Protein AF-A0A451DD91-F1 (afdb_monomer)

Organism: NCBI:txid1922217

Mean predicted aligned error: 8.22 Å

InterPro domains:
  IPR000238 Ribosome-binding factor A [MF_00003] (6-113)
  IPR000238 Ribosome-binding factor A [PF02033] (7-112)
  IPR000238 Ribosome-binding factor A [PTHR33515] (3-120)
  IPR000238 Ribosome-binding factor A [TIGR00082] (1-118)
  IPR015946 K homology domain-like, alpha/beta [G3DSA:3.30.300.20] (1-108)
  IPR020053 Ribosome-binding factor A, conserved site [PS01319] (79-100)
  IPR023799 Ribosome-binding factor A domain superfamily [SSF89919] (2-107)

Solvent-accessible surface area (backbone atoms only — not comparable to full-atom values): 7051 Å² total; per-residue (Å²): 131,86,79,83,70,50,71,66,54,54,50,24,53,52,49,34,56,52,50,38,53,52,50,54,68,71,56,69,43,89,88,50,89,46,60,71,43,62,78,41,46,49,64,43,99,81,45,60,38,29,45,35,27,31,44,53,75,72,69,85,46,71,68,61,49,54,50,52,51,50,53,50,57,66,44,33,66,56,54,43,54,54,49,32,68,76,67,65,45,94,67,67,38,50,67,44,79,41,76,58,61,63,64,62,53,50,53,52,52,52,52,54,53,51,51,52,59,66,71,76,109

Radius of gyration: 17.32 Å; Cα contacts (8 Å, |Δi|>4): 124; chains: 1; bounding box: 50×38×42 Å

Structure (mmCIF, N/CA/C/O backbone):
data_AF-A0A451DD91-F1
#
_entry.id   AF-A0A451DD91-F1
#
loop_
_atom_site.group_PDB
_atom_site.id
_atom_site.type_symbol
_atom_site.label_atom_id
_atom_site.label_alt_id
_atom_site.label_comp_id
_atom_site.label_asym_id
_atom_site.label_entity_id
_atom_site.label_seq_id
_atom_site.pdbx_PDB_ins_code
_atom_site.Cartn_x
_atom_site.Cartn_y
_atom_site.Cartn_z
_atom_site.occupancy
_atom_site.B_iso_or_equiv
_atom_site.auth_seq_id
_atom_site.auth_comp_id
_atom_site.auth_asym_id
_atom_site.auth_atom_id
_atom_site.pdbx_PDB_model_num
ATOM 1 N N . MET A 1 1 ? 17.371 3.718 20.663 1.00 45.06 1 MET A N 1
ATOM 2 C CA . MET A 1 1 ? 16.002 3.984 21.162 1.00 45.06 1 MET A CA 1
ATOM 3 C C . MET A 1 1 ? 15.020 3.180 20.328 1.00 45.06 1 MET A C 1
ATOM 5 O O . MET A 1 1 ? 15.072 3.285 19.108 1.00 45.06 1 MET A O 1
ATOM 9 N N . ALA A 1 2 ? 14.173 2.353 20.946 1.00 52.75 2 ALA A N 1
ATOM 10 C CA . ALA A 1 2 ? 13.092 1.687 20.225 1.00 52.75 2 ALA A CA 1
ATOM 11 C C . ALA A 1 2 ? 12.121 2.766 19.725 1.00 52.75 2 ALA A C 1
ATOM 13 O O . ALA A 1 2 ? 11.570 3.517 20.525 1.00 52.75 2 ALA A O 1
ATOM 14 N N . LYS A 1 3 ? 11.973 2.899 18.405 1.00 59.31 3 LYS A N 1
ATOM 15 C CA . LYS A 1 3 ? 11.017 3.829 17.800 1.00 59.31 3 LYS A CA 1
ATOM 16 C C . LYS A 1 3 ? 9.623 3.388 18.252 1.00 59.31 3 LYS A C 1
ATOM 18 O O . LYS A 1 3 ? 9.177 2.310 17.866 1.00 59.31 3 LYS A O 1
ATOM 23 N N .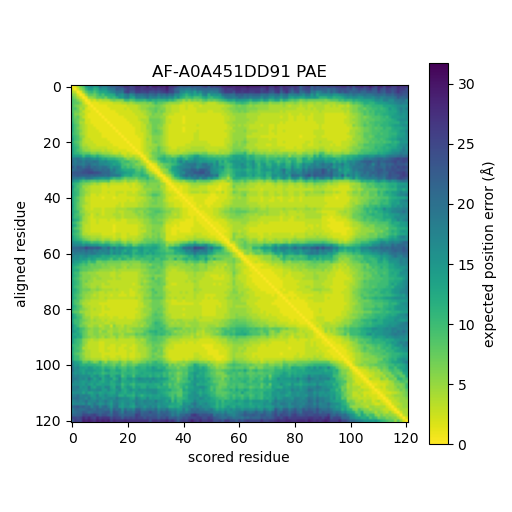 GLU A 1 4 ? 8.966 4.159 19.117 1.00 56.12 4 GLU A N 1
ATOM 24 C CA . GLU A 1 4 ? 7.594 3.861 19.532 1.00 56.12 4 GLU A CA 1
ATOM 25 C C . GLU A 1 4 ? 6.674 4.000 18.321 1.00 56.12 4 GLU A C 1
ATOM 27 O O . GLU A 1 4 ? 6.257 5.091 17.932 1.00 56.12 4 GLU A O 1
ATOM 32 N N . PHE A 1 5 ? 6.379 2.871 17.680 1.00 69.62 5 PHE A N 1
ATOM 33 C CA . PHE A 1 5 ? 5.433 2.852 16.582 1.00 69.62 5 PHE A CA 1
ATOM 34 C C . PHE A 1 5 ? 4.028 3.020 17.136 1.00 69.62 5 PHE A C 1
ATOM 36 O O . PHE A 1 5 ? 3.537 2.171 17.895 1.00 69.62 5 PHE A O 1
ATOM 43 N N . THR A 1 6 ? 3.372 4.092 16.699 1.00 85.31 6 THR A N 1
ATOM 44 C CA . THR A 1 6 ? 1.942 4.293 16.928 1.00 85.31 6 THR A CA 1
ATOM 45 C C . THR A 1 6 ? 1.166 3.097 16.375 1.00 85.31 6 THR A C 1
ATOM 47 O O . THR A 1 6 ? 1.576 2.464 15.398 1.00 85.31 6 THR A O 1
ATOM 50 N N . ARG A 1 7 ? 0.016 2.770 16.976 1.00 85.00 7 ARG A N 1
ATOM 51 C CA . ARG A 1 7 ? -0.850 1.675 16.499 1.00 85.00 7 ARG A CA 1
ATOM 52 C C . ARG A 1 7 ? -1.122 1.775 14.994 1.00 85.00 7 ARG A C 1
ATOM 54 O O . ARG A 1 7 ? -1.116 0.761 14.307 1.00 85.00 7 ARG A O 1
ATOM 61 N N . LEU A 1 8 ? -1.299 2.995 14.489 1.00 88.25 8 LEU A N 1
ATOM 62 C CA . LEU A 1 8 ? -1.514 3.271 13.072 1.00 88.25 8 LEU A CA 1
ATOM 63 C C . LEU A 1 8 ? -0.335 2.808 12.204 1.00 88.25 8 LEU A C 1
ATOM 65 O O . LEU A 1 8 ? -0.555 2.144 11.197 1.00 88.25 8 LEU A O 1
ATOM 69 N N . GLN A 1 9 ? 0.905 3.080 12.616 1.00 89.25 9 GLN A N 1
ATOM 70 C CA . GLN A 1 9 ? 2.102 2.636 11.891 1.00 89.25 9 GLN A CA 1
ATOM 71 C C . GLN A 1 9 ? 2.255 1.114 11.898 1.00 89.25 9 GLN A C 1
ATOM 73 O O . GLN A 1 9 ? 2.595 0.537 10.871 1.00 89.25 9 GLN A O 1
ATOM 78 N N . ARG A 1 10 ? 1.954 0.451 13.023 1.00 88.69 10 ARG A N 1
ATOM 79 C CA . ARG A 1 10 ? 2.013 -1.020 13.099 1.00 88.69 10 ARG A CA 1
ATOM 80 C C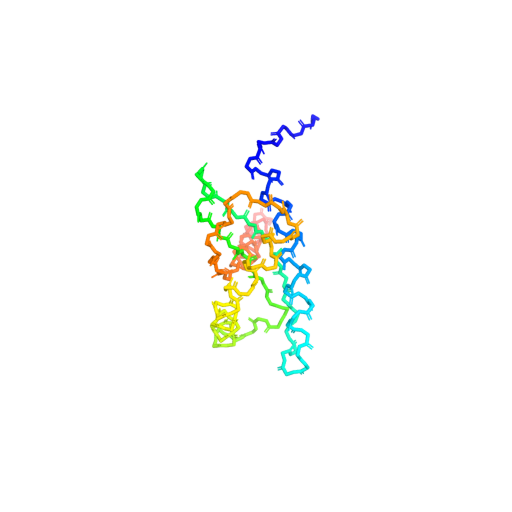 . ARG A 1 10 ? 1.015 -1.670 12.143 1.00 88.69 10 ARG A C 1
ATOM 82 O O . ARG A 1 10 ? 1.363 -2.614 11.443 1.00 88.69 10 ARG A O 1
ATOM 89 N N . VAL A 1 11 ? -0.208 -1.139 12.085 1.00 89.94 11 VAL A N 1
ATOM 90 C CA . VAL A 1 11 ? -1.236 -1.624 11.152 1.00 89.94 11 VAL A CA 1
ATOM 91 C C . VAL A 1 11 ? -0.838 -1.330 9.709 1.00 89.94 11 VAL A C 1
ATOM 93 O O . VAL A 1 11 ? -0.959 -2.213 8.869 1.00 89.94 11 VAL A O 1
ATOM 96 N N . ALA A 1 12 ? -0.312 -0.137 9.420 1.00 92.31 12 ALA A N 1
ATOM 97 C CA . ALA A 1 12 ? 0.154 0.217 8.082 1.00 92.31 12 ALA A CA 1
ATOM 98 C C . ALA A 1 12 ? 1.269 -0.719 7.592 1.00 92.31 12 ALA A C 1
ATOM 100 O O . ALA A 1 12 ? 1.221 -1.182 6.458 1.00 92.31 12 ALA A O 1
ATOM 101 N N . GLN A 1 13 ? 2.229 -1.054 8.456 1.00 92.25 13 GLN A N 1
ATOM 102 C CA . GLN A 1 13 ? 3.320 -1.968 8.123 1.00 92.25 13 GLN A CA 1
ATOM 103 C C . GLN A 1 13 ? 2.828 -3.406 7.909 1.00 92.25 13 GLN A C 1
ATOM 105 O O . GLN A 1 13 ? 3.260 -4.074 6.972 1.00 92.25 13 GLN A O 1
ATOM 110 N N . ALA A 1 14 ? 1.901 -3.881 8.746 1.00 91.62 14 ALA A N 1
ATOM 111 C CA . ALA A 1 14 ? 1.279 -5.187 8.548 1.00 91.62 14 ALA A CA 1
ATOM 112 C C . ALA A 1 14 ? 0.507 -5.231 7.219 1.00 91.62 14 ALA A C 1
ATOM 114 O O . ALA A 1 14 ? 0.707 -6.143 6.424 1.00 91.62 14 ALA A O 1
ATOM 115 N N . MET A 1 15 ? -0.285 -4.195 6.927 1.00 92.81 15 MET A N 1
ATOM 116 C CA . MET A 1 15 ? -0.985 -4.060 5.649 1.00 92.81 15 MET A CA 1
ATOM 117 C C . MET A 1 15 ? -0.026 -4.017 4.462 1.00 92.81 15 MET A C 1
ATOM 119 O O . MET A 1 15 ? -0.291 -4.668 3.462 1.00 92.81 15 MET A O 1
ATOM 123 N N . GLN A 1 16 ? 1.085 -3.285 4.556 1.00 94.06 16 GLN A N 1
ATOM 124 C CA . GLN A 1 16 ? 2.089 -3.240 3.494 1.00 94.06 16 GLN A CA 1
ATOM 125 C C . GLN A 1 16 ? 2.598 -4.642 3.157 1.00 94.06 16 GLN A C 1
ATOM 127 O O . GLN A 1 16 ? 2.664 -4.999 1.983 1.00 94.06 16 GLN A O 1
ATOM 132 N N . LYS A 1 17 ? 2.932 -5.435 4.180 1.00 93.25 17 LYS A N 1
ATOM 133 C CA . LYS A 1 17 ? 3.459 -6.788 3.998 1.00 93.25 17 LYS A CA 1
ATOM 134 C C . LYS A 1 17 ? 2.429 -7.715 3.350 1.00 93.25 17 LYS A C 1
ATOM 136 O O . LYS A 1 17 ? 2.761 -8.404 2.393 1.00 93.25 17 LYS A O 1
ATOM 141 N N . GLU A 1 18 ? 1.187 -7.685 3.826 1.00 92.50 18 GLU A N 1
ATOM 142 C CA . GLU A 1 18 ? 0.111 -8.514 3.270 1.00 92.50 18 GLU A CA 1
ATOM 143 C C . GLU A 1 18 ? -0.253 -8.106 1.839 1.00 92.50 18 GLU A C 1
ATOM 145 O O . GLU A 1 18 ? -0.370 -8.958 0.963 1.00 92.50 18 GLU A O 1
ATOM 150 N N . ILE A 1 19 ? -0.368 -6.803 1.559 1.00 92.00 19 ILE A N 1
ATOM 151 C CA . ILE A 1 19 ? -0.657 -6.314 0.203 1.00 92.00 19 ILE A CA 1
ATOM 152 C C . ILE A 1 19 ? 0.469 -6.702 -0.755 1.00 92.00 19 ILE A C 1
ATOM 154 O O . ILE A 1 19 ? 0.175 -7.105 -1.874 1.00 92.00 19 ILE A O 1
ATOM 158 N N . ALA A 1 20 ? 1.734 -6.621 -0.332 1.00 90.62 20 ALA A N 1
ATOM 159 C CA . ALA A 1 20 ? 2.862 -7.031 -1.166 1.00 90.62 20 ALA A CA 1
ATOM 160 C C . ALA A 1 20 ? 2.765 -8.507 -1.575 1.00 90.62 20 ALA A C 1
ATOM 162 O O . ALA A 1 20 ? 2.951 -8.821 -2.747 1.00 90.62 20 ALA A O 1
ATOM 163 N N . ILE A 1 21 ? 2.407 -9.390 -0.637 1.00 89.56 21 ILE A N 1
ATOM 164 C CA . ILE A 1 21 ? 2.218 -10.820 -0.912 1.00 89.56 21 ILE A CA 1
ATOM 165 C C . ILE A 1 21 ? 1.062 -11.028 -1.895 1.00 89.56 21 ILE A C 1
ATOM 167 O O . ILE A 1 21 ? 1.241 -11.715 -2.897 1.00 89.56 21 ILE A O 1
ATOM 171 N N . ILE A 1 22 ? -0.092 -10.397 -1.648 1.00 88.62 22 ILE A N 1
ATOM 172 C CA . ILE A 1 22 ? -1.286 -10.536 -2.499 1.00 88.62 22 ILE A CA 1
ATOM 173 C C . ILE A 1 22 ? -0.995 -10.054 -3.924 1.00 88.62 22 ILE A C 1
ATOM 175 O O . ILE A 1 22 ? -1.290 -10.751 -4.893 1.00 88.62 22 ILE A O 1
ATOM 179 N N . VAL A 1 23 ? -0.393 -8.869 -4.058 1.00 85.81 23 VAL A N 1
ATOM 180 C CA . VAL A 1 23 ? -0.040 -8.288 -5.359 1.00 85.81 23 VAL A CA 1
ATOM 181 C C . VAL A 1 23 ? 0.938 -9.197 -6.100 1.00 85.81 23 VAL A C 1
ATOM 183 O O . VAL A 1 23 ? 0.732 -9.460 -7.279 1.00 85.81 23 VAL A O 1
ATOM 186 N N . GLN A 1 24 ? 1.953 -9.730 -5.419 1.00 82.00 24 GLN A N 1
ATOM 187 C CA . GLN A 1 24 ? 2.929 -10.624 -6.040 1.00 82.00 24 GLN A CA 1
ATOM 188 C C . GLN A 1 24 ? 2.316 -11.965 -6.472 1.00 82.00 24 GLN A C 1
ATOM 190 O O . GLN A 1 24 ? 2.695 -12.491 -7.514 1.00 82.00 24 GLN A O 1
ATOM 195 N N . SER A 1 25 ? 1.369 -12.516 -5.705 1.00 78.56 25 SER A N 1
ATOM 196 C CA . SER A 1 25 ? 0.706 -13.778 -6.054 1.00 78.56 25 SER A CA 1
ATOM 197 C C . SER A 1 25 ? -0.280 -13.645 -7.214 1.00 78.56 25 SER A C 1
ATOM 199 O O . SER A 1 25 ? -0.369 -14.545 -8.041 1.00 78.56 25 SER A O 1
ATOM 201 N N . GLU A 1 26 ? -1.009 -12.530 -7.286 1.00 70.38 26 GLU A N 1
ATOM 202 C CA . GLU A 1 26 ? -2.094 -12.338 -8.257 1.00 70.38 26 GLU A CA 1
ATOM 203 C C . GLU A 1 26 ? -1.614 -11.719 -9.567 1.00 70.38 26 GLU A C 1
ATOM 205 O O . GLU A 1 26 ? -2.175 -11.982 -10.625 1.00 70.38 26 GLU A O 1
ATOM 210 N N . MET A 1 27 ? -0.572 -10.887 -9.513 1.00 65.50 27 MET A N 1
ATOM 211 C CA . MET A 1 27 ? -0.060 -10.173 -10.686 1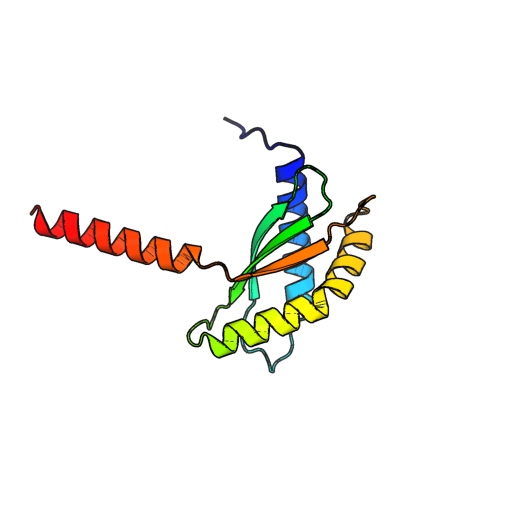.00 65.50 27 MET A CA 1
ATOM 212 C C . MET A 1 27 ? 1.124 -10.872 -11.347 1.00 65.50 27 MET A C 1
ATOM 214 O O . MET A 1 27 ? 1.797 -10.272 -12.180 1.00 65.50 27 MET A O 1
ATOM 218 N N . ASN A 1 28 ? 1.347 -12.147 -11.028 1.00 56.59 28 ASN A N 1
ATOM 219 C CA . ASN A 1 28 ? 2.321 -13.005 -11.698 1.00 56.59 28 ASN A CA 1
ATOM 220 C C . ASN A 1 28 ? 1.800 -13.463 -13.080 1.00 56.59 28 ASN A C 1
ATOM 222 O O . ASN A 1 28 ? 1.868 -14.639 -13.435 1.00 56.59 28 ASN A O 1
ATOM 226 N N . ASP A 1 29 ? 1.211 -12.534 -13.839 1.00 56.41 29 ASP A N 1
ATOM 227 C CA . ASP A 1 29 ? 0.832 -12.753 -15.227 1.00 56.41 29 ASP A CA 1
ATOM 228 C C . ASP A 1 29 ? 2.091 -12.541 -16.085 1.00 56.41 29 ASP A C 1
ATOM 230 O O . ASP A 1 29 ? 2.655 -11.445 -16.057 1.00 56.41 29 ASP A O 1
ATOM 234 N N . PRO A 1 30 ? 2.549 -13.538 -16.862 1.00 53.97 30 PRO A N 1
ATOM 235 C CA . PRO A 1 30 ? 3.732 -13.422 -17.721 1.00 53.97 30 PRO A CA 1
ATOM 236 C C . PRO A 1 30 ? 3.637 -12.320 -18.793 1.00 53.97 30 PRO A C 1
ATOM 238 O O . PRO A 1 30 ? 4.616 -12.053 -19.480 1.00 53.97 30 PRO A O 1
ATOM 241 N N . ARG A 1 31 ? 2.476 -11.672 -18.969 1.00 53.38 31 ARG A N 1
ATOM 242 C CA . ARG A 1 31 ? 2.313 -10.473 -19.816 1.00 53.38 31 ARG A CA 1
ATOM 243 C C . ARG A 1 31 ? 2.715 -9.173 -19.119 1.00 53.38 31 ARG A C 1
ATOM 245 O O . ARG A 1 31 ? 2.936 -8.159 -19.779 1.00 53.38 31 ARG A O 1
ATOM 252 N N . LEU A 1 32 ? 2.790 -9.192 -17.795 1.00 56.38 32 LEU A N 1
ATOM 253 C CA . LEU A 1 32 ? 3.322 -8.124 -16.971 1.00 56.38 32 LEU A CA 1
ATOM 254 C C . LEU A 1 32 ? 4.774 -8.490 -16.639 1.00 56.38 32 LEU A C 1
ATOM 256 O O . LEU A 1 32 ? 5.066 -8.935 -15.536 1.00 56.38 32 LEU A O 1
ATOM 260 N N . ASP A 1 33 ? 5.716 -8.222 -17.549 1.00 52.78 33 ASP A N 1
ATOM 261 C CA . ASP A 1 33 ? 7.179 -8.255 -17.289 1.00 52.78 33 ASP A CA 1
ATOM 262 C C . ASP A 1 33 ? 7.630 -7.217 -16.221 1.00 52.78 33 ASP A C 1
ATOM 264 O O . ASP A 1 33 ? 8.781 -6.778 -16.149 1.00 52.78 33 ASP A O 1
ATOM 268 N N . LYS A 1 34 ? 6.697 -6.746 -15.390 1.00 64.69 34 LYS A N 1
ATOM 269 C CA . LYS A 1 34 ? 6.838 -5.665 -14.428 1.00 64.69 34 LYS A CA 1
ATOM 270 C C . LYS A 1 34 ? 6.700 -6.256 -13.034 1.00 64.69 34 LYS A C 1
ATOM 272 O O . LYS A 1 34 ? 5.598 -6.498 -12.554 1.00 64.69 34 LYS A O 1
ATOM 277 N N . ILE A 1 35 ? 7.830 -6.426 -12.357 1.00 74.50 35 ILE A N 1
ATOM 278 C CA . ILE A 1 35 ? 7.842 -6.694 -10.918 1.00 74.50 35 ILE A CA 1
ATOM 279 C C . ILE A 1 35 ? 7.255 -5.469 -10.210 1.00 74.50 35 ILE A C 1
ATOM 281 O O . ILE A 1 35 ? 7.785 -4.361 -10.337 1.00 74.50 35 ILE A O 1
ATOM 285 N N . ILE A 1 36 ? 6.157 -5.679 -9.482 1.00 82.50 36 ILE A N 1
ATOM 286 C CA . ILE A 1 36 ? 5.452 -4.645 -8.719 1.00 82.50 36 ILE A CA 1
ATOM 287 C C . ILE A 1 36 ? 5.909 -4.721 -7.272 1.00 82.50 36 ILE A C 1
ATOM 289 O O . ILE A 1 36 ? 5.781 -5.760 -6.627 1.00 82.50 36 ILE A O 1
ATOM 293 N N . THR A 1 37 ? 6.413 -3.610 -6.750 1.00 85.81 37 THR A N 1
ATOM 294 C CA . THR A 1 37 ? 6.862 -3.511 -5.361 1.00 85.81 37 THR A CA 1
ATOM 295 C C . THR A 1 37 ? 5.990 -2.523 -4.602 1.00 85.81 37 THR A C 1
ATOM 297 O O . THR A 1 37 ? 5.729 -1.419 -5.072 1.00 85.81 37 THR A O 1
ATOM 300 N N . VAL A 1 38 ? 5.545 -2.899 -3.403 1.00 90.75 38 VAL A N 1
ATOM 301 C CA . VAL A 1 38 ? 4.789 -2.007 -2.512 1.00 90.75 38 VAL A CA 1
ATOM 302 C C . VAL A 1 38 ? 5.765 -1.235 -1.621 1.00 90.75 38 VAL A C 1
ATOM 304 O O . VAL A 1 38 ? 6.241 -1.750 -0.605 1.00 90.75 38 VAL A O 1
ATOM 307 N N . SER A 1 39 ? 6.042 0.016 -1.983 1.00 89.88 39 SER A N 1
ATOM 308 C CA . SER A 1 39 ? 6.980 0.891 -1.267 1.00 89.88 39 SER A CA 1
ATOM 309 C C . SER A 1 39 ? 6.476 1.297 0.117 1.00 89.88 39 SER A C 1
ATOM 311 O O . SER A 1 39 ? 7.256 1.401 1.062 1.00 89.88 39 SER A O 1
ATOM 313 N N . GLY A 1 40 ? 5.166 1.509 0.270 1.00 91.75 40 GLY A N 1
ATOM 314 C CA . GLY A 1 40 ? 4.610 1.938 1.549 1.00 91.75 40 GLY A CA 1
ATOM 315 C C . GLY A 1 40 ? 3.093 2.035 1.576 1.00 91.75 40 GLY A C 1
ATOM 316 O O . GLY A 1 40 ? 2.426 2.066 0.544 1.00 91.75 40 GLY A O 1
ATOM 317 N N . VAL A 1 41 ? 2.539 2.103 2.787 1.00 94.19 41 VAL A N 1
ATOM 318 C CA . VAL A 1 41 ? 1.101 2.279 3.022 1.00 94.19 41 VAL A CA 1
ATOM 319 C C . VAL A 1 41 ? 0.885 3.393 4.037 1.00 94.19 41 VAL A C 1
ATOM 321 O O . VAL A 1 41 ? 1.512 3.421 5.093 1.00 94.19 41 VAL A O 1
ATOM 324 N N . THR A 1 42 ? -0.023 4.315 3.730 1.00 92.31 42 THR A N 1
ATOM 325 C CA . THR A 1 42 ? -0.466 5.367 4.651 1.00 92.31 42 THR A CA 1
ATOM 326 C C . THR A 1 42 ? -1.946 5.206 4.944 1.00 92.31 42 THR A C 1
ATOM 328 O O . THR A 1 42 ? -2.766 5.173 4.028 1.00 92.31 42 THR A O 1
ATOM 331 N N . LEU A 1 43 ? -2.288 5.143 6.228 1.00 92.50 43 LEU A N 1
ATOM 332 C CA . LEU A 1 43 ? -3.663 5.010 6.697 1.00 92.50 43 LEU A CA 1
ATOM 333 C C . LEU A 1 43 ? -4.212 6.346 7.185 1.00 92.50 43 LEU A C 1
ATOM 335 O O . LEU A 1 43 ? -3.500 7.136 7.810 1.00 92.50 43 LEU A O 1
ATOM 339 N N . SER A 1 44 ? -5.498 6.578 6.938 1.00 92.50 44 SER A N 1
ATOM 340 C CA . SER A 1 44 ? -6.239 7.646 7.601 1.00 92.50 44 SER A CA 1
ATOM 341 C C . SER A 1 44 ? -6.399 7.344 9.097 1.00 92.50 44 SER A C 1
ATOM 343 O O . SER A 1 44 ? -6.373 6.189 9.527 1.00 92.50 44 SER A O 1
ATOM 345 N N . ARG A 1 45 ? -6.569 8.389 9.919 1.00 88.62 45 ARG A N 1
ATOM 346 C CA . ARG A 1 45 ? -6.685 8.255 11.388 1.00 88.62 45 ARG A CA 1
ATOM 347 C C . ARG A 1 45 ? -7.870 7.390 11.829 1.00 88.62 45 ARG A C 1
ATOM 349 O O . ARG A 1 45 ? -7.824 6.796 12.900 1.00 88.62 45 ARG A O 1
ATOM 356 N N . ASP A 1 46 ? -8.909 7.335 11.005 1.00 88.81 46 ASP A N 1
ATOM 357 C CA . ASP A 1 46 ? -10.140 6.573 11.207 1.00 88.81 46 ASP A CA 1
ATOM 358 C C . ASP A 1 46 ? -10.116 5.177 10.554 1.00 88.81 46 ASP A C 1
ATOM 360 O O . ASP A 1 46 ? -11.099 4.451 10.653 1.00 88.81 46 ASP A O 1
ATOM 364 N N . PHE A 1 47 ? -9.013 4.776 9.906 1.00 88.44 47 PHE A N 1
ATOM 365 C CA . PHE A 1 47 ? -8.881 3.510 9.166 1.00 88.44 47 PHE A CA 1
ATOM 366 C C . PHE A 1 47 ? -9.888 3.325 8.013 1.00 88.44 47 PHE A C 1
ATOM 368 O O . PHE A 1 47 ? -10.054 2.212 7.515 1.00 88.44 47 PHE A O 1
ATOM 375 N N . SER A 1 48 ? -10.538 4.395 7.552 1.00 91.06 48 SER A N 1
ATOM 376 C CA . SER A 1 48 ? -11.479 4.341 6.426 1.00 91.06 48 SER A CA 1
ATOM 377 C C . SER A 1 48 ? -10.774 4.253 5.070 1.00 91.06 48 SER A C 1
ATOM 379 O O . SER A 1 48 ? -11.289 3.627 4.141 1.00 91.06 48 SER A O 1
ATOM 381 N N . TYR A 1 49 ? -9.581 4.845 4.947 1.00 93.69 49 TYR A N 1
ATOM 382 C CA . TYR A 1 49 ? -8.829 4.940 3.696 1.00 93.69 49 TYR A CA 1
ATOM 383 C C . TYR A 1 49 ? -7.370 4.524 3.875 1.00 93.69 49 TYR A C 1
ATOM 385 O O . TYR A 1 49 ? -6.723 4.867 4.866 1.00 93.69 49 TYR A O 1
ATOM 393 N N . ALA A 1 50 ? -6.839 3.830 2.870 1.00 95.19 50 ALA A N 1
ATOM 394 C CA . ALA A 1 50 ? -5.434 3.467 2.776 1.00 95.19 50 ALA A CA 1
ATOM 395 C C . ALA A 1 50 ? -4.875 3.902 1.420 1.00 95.19 50 ALA A C 1
ATOM 397 O O . ALA A 1 50 ? -5.365 3.483 0.370 1.00 95.19 50 ALA A O 1
ATOM 398 N N . LYS A 1 51 ? -3.826 4.723 1.447 1.00 94.81 51 LYS A N 1
ATOM 399 C CA . LYS A 1 51 ? -3.013 5.031 0.270 1.00 94.81 51 LYS A CA 1
ATOM 400 C C . LYS A 1 51 ? -1.882 4.020 0.196 1.00 94.81 51 LYS A C 1
ATOM 402 O O . LYS A 1 51 ? -1.105 3.914 1.143 1.00 94.81 51 LYS A O 1
ATOM 407 N N . VAL A 1 52 ? -1.808 3.289 -0.904 1.00 94.38 52 VAL A N 1
ATOM 408 C CA . VAL A 1 52 ? -0.782 2.282 -1.166 1.00 94.38 52 VAL A CA 1
ATOM 409 C C . VAL A 1 52 ? 0.134 2.830 -2.249 1.00 94.38 52 VAL A C 1
ATOM 411 O O . VAL A 1 52 ? -0.325 3.149 -3.342 1.00 94.38 52 VAL A O 1
ATOM 414 N N . PHE A 1 53 ? 1.413 2.956 -1.930 1.00 92.56 53 PHE A N 1
ATOM 415 C CA . PHE A 1 53 ? 2.442 3.414 -2.850 1.00 92.56 53 PHE A CA 1
ATOM 416 C C . PHE A 1 53 ? 3.130 2.208 -3.478 1.00 92.56 53 PHE A C 1
ATOM 418 O O . PHE A 1 53 ? 3.577 1.310 -2.759 1.00 92.56 53 PHE A O 1
ATOM 425 N N . VAL A 1 54 ? 3.191 2.188 -4.805 1.00 89.12 54 VAL A N 1
ATOM 426 C CA . VAL A 1 54 ? 3.776 1.103 -5.596 1.00 89.12 54 VAL A CA 1
ATOM 427 C C . VAL A 1 54 ? 4.831 1.633 -6.560 1.00 89.12 54 VAL A C 1
ATOM 429 O O . VAL A 1 54 ? 4.736 2.762 -7.037 1.00 89.12 54 VAL A O 1
ATOM 432 N N . THR A 1 55 ? 5.824 0.805 -6.850 1.00 85.06 55 THR A N 1
ATOM 433 C CA . THR A 1 55 ? 6.868 1.034 -7.856 1.00 85.06 55 THR A CA 1
ATOM 434 C C . THR A 1 55 ? 6.914 -0.137 -8.822 1.00 85.06 55 THR A C 1
ATOM 436 O O . THR A 1 55 ? 6.566 -1.266 -8.450 1.00 85.06 55 THR A O 1
ATOM 439 N N . PHE A 1 56 ? 7.350 0.116 -10.054 1.00 81.81 56 PHE A N 1
ATOM 440 C CA . PHE A 1 56 ? 7.507 -0.911 -11.073 1.00 81.81 56 PHE A CA 1
ATOM 441 C C . PHE A 1 56 ? 8.971 -0.965 -11.522 1.00 81.81 56 PHE A C 1
ATOM 443 O O . PHE A 1 56 ? 9.608 0.055 -11.761 1.00 81.81 56 PHE A O 1
ATOM 450 N N . LEU A 1 57 ? 9.546 -2.165 -11.641 1.00 73.69 57 LEU A N 1
ATOM 451 C CA . LEU A 1 57 ? 10.977 -2.288 -11.959 1.00 73.69 57 LEU A CA 1
ATOM 452 C C . LEU A 1 57 ? 11.341 -1.730 -13.354 1.00 73.69 57 LEU A C 1
ATOM 454 O O . LEU A 1 57 ? 12.422 -1.178 -13.533 1.00 73.69 57 LEU A O 1
ATOM 458 N N . ASN A 1 58 ? 10.433 -1.837 -14.330 1.00 66.75 58 ASN A N 1
ATOM 459 C CA . ASN A 1 58 ? 10.618 -1.349 -15.704 1.00 66.75 58 ASN A CA 1
ATOM 460 C C . ASN A 1 58 ? 9.769 -0.094 -15.976 1.00 66.75 58 ASN A C 1
ATOM 462 O O . ASN A 1 58 ? 8.870 -0.089 -16.816 1.00 66.75 58 ASN A O 1
ATOM 466 N N . ASP A 1 59 ? 10.072 0.980 -15.248 1.00 62.31 59 ASP A N 1
ATOM 467 C CA . ASP A 1 59 ? 9.304 2.234 -15.212 1.00 62.31 59 ASP A CA 1
ATOM 468 C C . ASP A 1 59 ? 9.709 3.285 -16.264 1.00 62.31 59 ASP A C 1
ATOM 470 O O . ASP A 1 59 ? 9.664 4.491 -16.019 1.00 62.31 59 ASP A O 1
ATOM 474 N N . LYS A 1 60 ? 10.132 2.854 -17.458 1.00 62.72 60 LYS A N 1
ATOM 475 C CA . LYS A 1 60 ? 10.627 3.792 -18.484 1.00 62.72 60 LYS A CA 1
ATOM 476 C C . LYS A 1 60 ? 9.522 4.585 -19.196 1.00 62.72 60 LYS A C 1
ATOM 478 O O . LYS A 1 60 ? 9.807 5.681 -19.666 1.00 62.72 60 LYS A O 1
ATOM 483 N N . ASP A 1 61 ? 8.282 4.087 -19.204 1.00 69.75 61 ASP A N 1
ATOM 484 C CA . ASP A 1 61 ? 7.163 4.701 -19.929 1.00 69.75 61 ASP A CA 1
ATOM 485 C C . ASP A 1 61 ? 5.996 5.072 -18.990 1.00 69.75 61 ASP A C 1
ATOM 487 O O . ASP A 1 61 ? 5.376 4.207 -18.366 1.00 69.75 61 ASP A O 1
ATOM 491 N N . GLU A 1 62 ? 5.617 6.354 -18.944 1.00 70.94 62 GLU A N 1
ATOM 492 C CA . GLU A 1 62 ? 4.488 6.845 -18.123 1.00 70.94 62 GLU A CA 1
ATOM 493 C C . GLU A 1 62 ? 3.137 6.227 -18.533 1.00 70.94 62 GLU A C 1
ATOM 495 O O . GLU A 1 62 ? 2.260 5.980 -17.701 1.00 70.94 62 GLU A O 1
ATOM 500 N N . VAL A 1 63 ? 2.967 5.904 -19.820 1.00 71.69 63 VAL A N 1
ATOM 501 C CA . VAL A 1 63 ? 1.766 5.217 -20.329 1.00 71.69 63 VAL A CA 1
ATOM 502 C C . VAL A 1 63 ? 1.623 3.847 -19.662 1.00 71.69 63 VAL A C 1
ATOM 504 O O . VAL A 1 63 ? 0.560 3.510 -19.135 1.00 71.69 63 VAL A O 1
ATOM 507 N N . SER A 1 64 ? 2.733 3.114 -19.584 1.00 73.75 64 SER A N 1
ATOM 508 C CA . SER A 1 64 ? 2.833 1.804 -18.944 1.00 73.75 64 SER A CA 1
ATOM 509 C C . SER A 1 64 ? 2.539 1.840 -17.443 1.00 73.75 64 SER A C 1
ATOM 511 O O . SER A 1 64 ? 2.006 0.864 -16.914 1.00 73.75 64 SER A O 1
ATOM 513 N N . GLN A 1 65 ? 2.876 2.935 -16.756 1.00 76.69 65 GLN A N 1
ATOM 514 C CA . GLN A 1 65 ? 2.549 3.146 -15.340 1.00 76.69 65 GLN A CA 1
ATOM 515 C C . GLN A 1 65 ? 1.051 3.323 -15.136 1.00 76.69 65 GLN A C 1
ATOM 517 O O . GLN A 1 65 ? 0.449 2.700 -14.259 1.00 76.69 65 GLN A O 1
ATOM 522 N N . SER A 1 66 ? 0.444 4.179 -15.958 1.00 80.31 66 SER A N 1
ATOM 523 C CA . SER A 1 66 ? -0.978 4.498 -15.856 1.00 80.31 66 SER A CA 1
ATOM 524 C C . SER A 1 66 ? -1.859 3.266 -16.083 1.00 80.31 66 SER A C 1
ATOM 526 O O . SER A 1 66 ? -2.867 3.091 -15.397 1.00 80.31 66 SER A O 1
ATOM 528 N N . GLU A 1 67 ? -1.451 2.377 -16.987 1.00 82.00 67 GLU A N 1
ATOM 529 C CA . GLU A 1 67 ? -2.132 1.114 -17.251 1.00 82.00 67 GLU A CA 1
ATOM 530 C C . GLU A 1 67 ? -2.010 0.144 -16.069 1.00 82.00 67 GLU A C 1
ATOM 532 O O . GLU A 1 67 ? -3.027 -0.340 -15.571 1.00 82.00 67 GLU A O 1
ATOM 537 N N . SER A 1 68 ? -0.801 -0.059 -15.535 1.00 80.25 68 SER A N 1
ATOM 538 C CA . SER A 1 68 ? -0.589 -0.894 -14.345 1.00 80.25 68 SER A CA 1
ATOM 539 C C . SER A 1 68 ? -1.396 -0.398 -13.141 1.00 80.25 68 SER A C 1
ATOM 541 O O . SER A 1 68 ? -2.011 -1.190 -12.425 1.00 80.25 68 SER A O 1
ATOM 543 N N . LEU A 1 69 ? -1.452 0.921 -12.928 1.00 85.25 69 LEU A N 1
ATOM 544 C CA . LEU A 1 69 ? -2.266 1.521 -11.870 1.00 85.25 69 LEU A CA 1
ATOM 545 C C . LEU A 1 69 ? -3.765 1.295 -12.087 1.00 85.25 69 LEU A C 1
ATOM 547 O O . LEU A 1 69 ? -4.488 1.061 -11.119 1.00 85.25 69 LEU A O 1
ATOM 551 N N . ARG A 1 70 ? -4.249 1.336 -13.334 1.00 86.00 70 ARG A N 1
ATOM 552 C CA . ARG A 1 70 ? -5.650 1.015 -13.652 1.00 86.00 70 ARG A CA 1
ATOM 553 C C . ARG A 1 70 ? -5.972 -0.440 -13.337 1.00 86.00 70 ARG A C 1
ATOM 555 O O . ARG A 1 70 ? -7.006 -0.696 -12.725 1.00 86.00 70 ARG A O 1
ATOM 562 N N . ILE A 1 71 ? -5.083 -1.367 -13.691 1.00 84.44 71 ILE A N 1
ATOM 563 C CA . ILE A 1 71 ? -5.237 -2.796 -13.383 1.00 84.44 71 ILE A CA 1
ATOM 564 C C . ILE A 1 71 ? -5.292 -3.005 -11.864 1.00 84.44 71 ILE A C 1
ATOM 566 O O . ILE A 1 71 ? -6.241 -3.604 -11.359 1.00 84.44 71 ILE A O 1
ATOM 570 N N . LEU A 1 72 ? -4.347 -2.424 -11.117 1.00 85.25 72 LEU A N 1
ATOM 571 C CA . LEU A 1 72 ? -4.333 -2.461 -9.649 1.00 85.25 72 LEU A CA 1
ATOM 572 C C . LEU A 1 72 ? -5.601 -1.854 -9.038 1.00 85.25 72 LEU A C 1
ATOM 574 O O . LEU A 1 72 ? -6.172 -2.402 -8.095 1.00 85.25 72 LEU A O 1
ATOM 578 N N . SER A 1 73 ? -6.079 -0.737 -9.589 1.00 88.75 73 SER A N 1
ATOM 579 C CA . SER A 1 73 ? -7.323 -0.110 -9.147 1.00 88.75 73 SER A CA 1
ATOM 580 C C . SER A 1 73 ? -8.545 -0.990 -9.422 1.00 88.75 73 SER A C 1
ATOM 582 O O . SER A 1 73 ? -9.475 -0.981 -8.617 1.00 88.75 73 SER A O 1
ATOM 584 N N . GLY A 1 74 ? -8.557 -1.755 -10.516 1.00 88.31 74 GLY A N 1
ATOM 585 C CA . GLY A 1 74 ? -9.589 -2.758 -10.794 1.00 88.31 74 GLY A CA 1
ATOM 586 C C . GLY A 1 74 ? -9.541 -3.925 -9.804 1.00 88.31 74 GLY A C 1
ATOM 587 O O . GLY A 1 74 ? -10.575 -4.348 -9.289 1.00 88.31 74 GLY A O 1
ATOM 588 N N . ALA A 1 75 ? -8.337 -4.377 -9.450 1.00 87.88 75 ALA A N 1
ATOM 589 C CA . ALA A 1 75 ? -8.114 -5.438 -8.468 1.00 87.88 75 ALA A CA 1
ATOM 590 C C . ALA A 1 75 ? -8.317 -4.989 -7.005 1.00 87.88 75 ALA A C 1
ATOM 592 O O . ALA A 1 75 ? -8.373 -5.825 -6.103 1.00 87.88 75 ALA A O 1
ATOM 593 N N . ALA A 1 76 ? -8.479 -3.688 -6.736 1.00 91.12 76 ALA A N 1
ATOM 594 C CA . ALA A 1 76 ? -8.568 -3.134 -5.383 1.00 91.12 76 ALA A CA 1
ATOM 595 C C . ALA A 1 76 ? -9.662 -3.784 -4.519 1.00 91.12 76 ALA A C 1
ATOM 597 O O . ALA A 1 76 ? -9.463 -3.994 -3.321 1.00 91.12 76 ALA A O 1
ATOM 598 N N . GLY A 1 77 ? -10.816 -4.113 -5.111 1.00 91.38 77 GLY A N 1
ATOM 599 C CA . GLY A 1 77 ? -11.913 -4.784 -4.409 1.00 91.38 77 GLY A CA 1
ATOM 600 C C . GLY A 1 77 ? -11.553 -6.205 -3.972 1.00 91.38 77 GLY A C 1
ATOM 601 O O . GLY A 1 77 ? -11.833 -6.591 -2.837 1.00 91.38 77 GLY A O 1
ATOM 602 N N . T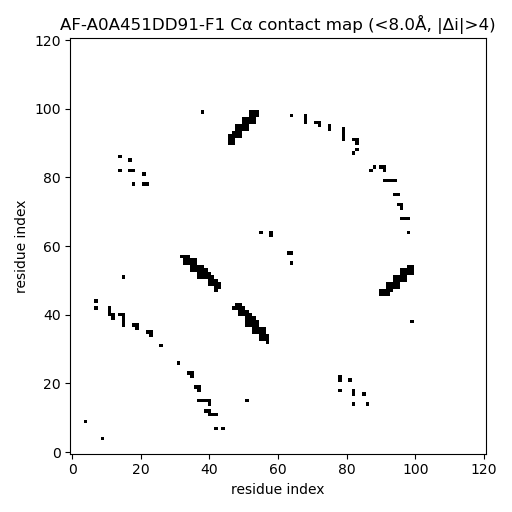YR A 1 78 ? -10.872 -6.946 -4.845 1.00 90.75 78 TYR A N 1
ATOM 603 C CA . TYR A 1 78 ? -10.385 -8.289 -4.553 1.00 90.75 78 TYR A CA 1
ATOM 604 C C . TYR A 1 78 ? -9.293 -8.266 -3.480 1.00 90.75 78 TYR A C 1
ATOM 606 O O . TYR A 1 78 ? -9.435 -8.927 -2.453 1.00 90.75 78 TYR A O 1
ATOM 614 N N . ILE A 1 79 ? -8.271 -7.416 -3.648 1.00 91.00 79 ILE A N 1
ATOM 615 C CA . ILE A 1 79 ? -7.182 -7.252 -2.670 1.00 91.00 79 ILE A CA 1
ATOM 616 C C . ILE A 1 79 ? -7.759 -6.901 -1.296 1.00 91.00 79 ILE A C 1
ATOM 618 O O . ILE A 1 79 ? -7.354 -7.460 -0.280 1.00 91.00 79 ILE A O 1
ATOM 622 N N . ARG A 1 80 ? -8.763 -6.019 -1.253 1.00 92.38 80 ARG A N 1
ATOM 623 C CA . ARG A 1 80 ? -9.476 -5.669 -0.021 1.00 92.38 80 ARG A CA 1
ATOM 624 C C . ARG A 1 80 ? -10.195 -6.869 0.605 1.00 92.38 80 ARG A C 1
ATOM 626 O O . ARG A 1 80 ? -10.170 -7.004 1.826 1.00 92.38 80 ARG A O 1
ATOM 633 N N . SER A 1 81 ? -10.829 -7.724 -0.197 1.00 91.12 81 SER A N 1
ATOM 634 C CA . SER A 1 81 ? -11.492 -8.941 0.287 1.00 91.12 81 SER A CA 1
ATOM 635 C C . SER A 1 81 ? -10.491 -9.901 0.928 1.00 91.12 81 SER A C 1
ATOM 637 O O . SER A 1 81 ? -10.674 -10.294 2.081 1.00 91.12 81 SER A O 1
ATOM 639 N N . VAL A 1 82 ? -9.392 -10.204 0.235 1.00 90.88 82 VAL A N 1
ATOM 640 C CA . VAL A 1 82 ? -8.337 -11.093 0.747 1.00 90.88 82 VAL A CA 1
ATOM 641 C C . VAL A 1 82 ? -7.721 -10.518 2.023 1.00 90.88 82 VAL A C 1
ATOM 643 O O . VAL A 1 82 ? -7.633 -11.200 3.041 1.00 90.88 82 VAL A O 1
ATOM 646 N N . LEU A 1 83 ? -7.401 -9.222 2.030 1.00 91.44 83 LEU A N 1
ATOM 647 C CA . LEU A 1 83 ? -6.820 -8.557 3.195 1.00 91.44 83 LEU A CA 1
ATOM 648 C C . LEU A 1 83 ? -7.744 -8.594 4.423 1.00 91.44 83 LEU A C 1
ATOM 650 O O . LEU A 1 83 ? -7.268 -8.738 5.552 1.00 91.44 83 LEU A O 1
ATOM 654 N N . SER A 1 84 ? -9.062 -8.515 4.218 1.00 90.88 84 SER A N 1
ATOM 655 C CA . SER A 1 84 ? -10.040 -8.638 5.305 1.00 90.88 84 SER A CA 1
ATOM 656 C C . SER A 1 84 ? -10.023 -10.025 5.960 1.00 90.88 84 SER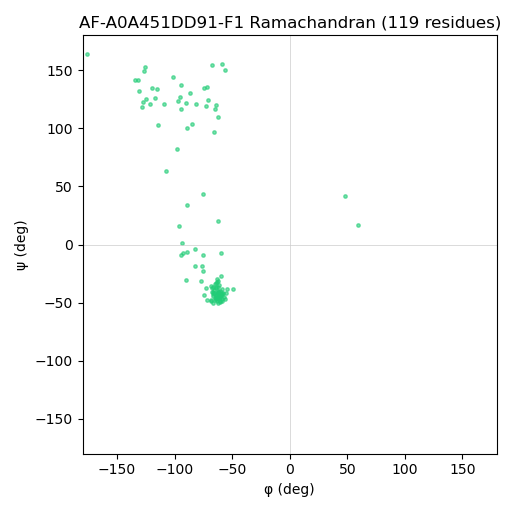 A C 1
ATOM 658 O O . SER A 1 84 ? -10.150 -10.127 7.182 1.00 90.88 84 SER A O 1
ATOM 660 N N . GLN A 1 85 ? -9.801 -11.078 5.166 1.00 88.81 85 GLN A N 1
ATOM 661 C CA . GLN A 1 85 ? -9.731 -12.461 5.636 1.00 88.81 85 GLN A CA 1
ATOM 662 C C . GLN A 1 85 ? -8.416 -12.735 6.370 1.00 88.81 85 GLN A C 1
ATOM 664 O O . GLN A 1 85 ? -8.430 -13.324 7.453 1.00 88.81 85 GLN A O 1
ATOM 669 N N . THR A 1 86 ? -7.295 -12.250 5.830 1.00 87.56 86 THR A N 1
ATOM 670 C CA . THR A 1 86 ? -5.963 -12.493 6.399 1.00 87.56 86 THR A CA 1
ATOM 671 C C . THR A 1 86 ? -5.735 -11.710 7.689 1.00 87.56 86 THR A C 1
ATOM 673 O O . THR A 1 86 ? -5.313 -12.275 8.697 1.00 87.56 86 THR A O 1
ATOM 676 N N . MET A 1 87 ? -6.058 -10.413 7.703 1.00 86.62 87 MET A N 1
ATOM 677 C CA . MET A 1 87 ? -5.783 -9.5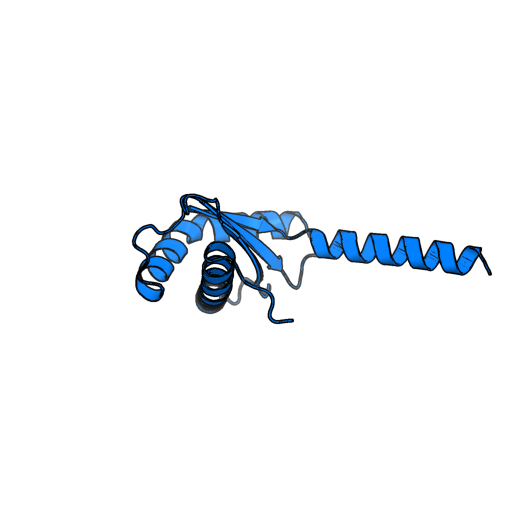44 8.854 1.00 86.62 87 MET A CA 1
ATOM 678 C C . MET A 1 87 ? -6.911 -9.511 9.895 1.00 86.62 87 MET A C 1
ATOM 680 O O . MET A 1 87 ? -6.741 -8.894 10.948 1.00 86.62 87 MET A O 1
ATOM 684 N N . ARG A 1 88 ? -8.066 -10.138 9.615 1.00 84.06 88 ARG A N 1
ATOM 685 C CA . ARG A 1 88 ? -9.265 -10.149 10.482 1.00 84.06 88 ARG A CA 1
ATOM 686 C C . ARG A 1 88 ? -9.652 -8.751 10.984 1.00 84.06 88 ARG A C 1
ATOM 688 O O . ARG A 1 88 ? -9.985 -8.549 12.154 1.00 84.06 88 ARG A O 1
ATOM 695 N N . LEU A 1 89 ? -9.573 -7.759 10.099 1.00 81.00 89 LEU A N 1
ATOM 696 C CA . LEU A 1 89 ? -9.875 -6.371 10.437 1.00 81.00 89 LEU A CA 1
ATOM 697 C C . LEU A 1 89 ? -11.386 -6.172 10.584 1.00 81.00 89 LEU A C 1
ATOM 699 O O . LEU A 1 89 ? -12.157 -6.562 9.712 1.00 81.00 89 LEU A O 1
ATOM 703 N N . ARG A 1 90 ? -11.808 -5.471 11.646 1.00 83.19 90 ARG A N 1
ATOM 704 C CA . ARG A 1 90 ? -13.214 -5.050 11.808 1.00 83.19 90 ARG A CA 1
ATOM 705 C C . ARG A 1 90 ? -13.669 -4.142 10.664 1.00 83.19 90 ARG A C 1
ATOM 707 O O . ARG A 1 90 ? -14.802 -4.236 10.210 1.00 83.19 90 ARG A O 1
ATOM 714 N N . ILE A 1 91 ? -12.788 -3.239 10.242 1.00 86.31 91 ILE A N 1
ATOM 715 C CA . ILE A 1 91 ? -13.007 -2.319 9.129 1.00 86.31 91 ILE A CA 1
ATOM 716 C C . ILE A 1 91 ? -11.802 -2.464 8.217 1.00 86.31 91 ILE A C 1
ATOM 718 O O . ILE A 1 91 ? -10.675 -2.206 8.635 1.00 86.31 91 ILE A O 1
ATOM 722 N N . THR A 1 92 ? -12.046 -2.892 6.981 1.00 91.12 92 THR A N 1
ATOM 723 C CA . THR A 1 92 ? -10.994 -2.932 5.967 1.00 91.12 92 THR A CA 1
ATOM 724 C C . THR A 1 92 ? -11.057 -1.643 5.148 1.00 91.12 92 THR A C 1
ATOM 726 O O . THR A 1 92 ? -12.087 -1.418 4.486 1.00 91.12 92 THR A O 1
ATOM 729 N N . PRO A 1 93 ? -10.004 -0.804 5.186 1.00 92.75 93 PRO A N 1
ATOM 730 C CA . PRO A 1 93 ? -9.986 0.487 4.507 1.00 92.75 93 PRO A CA 1
ATOM 731 C C . PRO A 1 93 ? -10.212 0.335 3.005 1.00 92.75 93 PRO A C 1
ATOM 733 O O . PRO A 1 93 ? -9.912 -0.699 2.401 1.00 92.75 93 PRO A O 1
ATOM 736 N N . ARG A 1 94 ? -10.705 1.402 2.378 1.00 93.88 94 ARG A N 1
ATOM 737 C CA . ARG A 1 94 ? -10.696 1.514 0.922 1.00 93.88 94 ARG A CA 1
ATOM 738 C C . ARG A 1 94 ? -9.260 1.738 0.450 1.00 93.88 94 ARG A C 1
ATOM 740 O O . ARG A 1 94 ? -8.606 2.675 0.907 1.00 93.88 94 ARG A O 1
ATOM 747 N N . LEU A 1 95 ? -8.790 0.871 -0.442 1.00 94.75 95 LEU A N 1
ATOM 748 C CA . LEU A 1 95 ? -7.443 0.933 -1.001 1.00 94.75 95 LEU A CA 1
ATOM 749 C C . LEU A 1 95 ? -7.424 1.866 -2.216 1.00 94.75 95 LEU A C 1
ATOM 751 O O . LEU A 1 95 ? -8.245 1.720 -3.121 1.00 94.75 95 LEU A O 1
ATOM 755 N N . SER A 1 96 ? -6.472 2.793 -2.233 1.00 93.62 96 SER A N 1
ATOM 756 C CA . SER A 1 96 ? -6.157 3.642 -3.382 1.00 93.62 96 SER A CA 1
ATOM 757 C C . SER A 1 96 ? -4.675 3.498 -3.710 1.00 93.62 96 SER A C 1
ATOM 759 O O . SER A 1 96 ? -3.835 3.719 -2.837 1.00 93.62 96 SER A O 1
ATOM 761 N N . PHE A 1 97 ? -4.362 3.140 -4.953 1.00 91.94 97 PHE A N 1
ATOM 762 C CA . PHE A 1 97 ? -2.992 2.906 -5.411 1.00 91.94 97 PHE A CA 1
ATOM 763 C C . PHE A 1 97 ? -2.402 4.157 -6.060 1.00 91.94 97 PHE A C 1
ATOM 765 O O . PHE A 1 97 ? -3.072 4.835 -6.838 1.00 91.94 97 PHE A O 1
ATOM 772 N N . PHE A 1 98 ? -1.145 4.444 -5.741 1.00 90.06 98 PHE A N 1
ATOM 773 C CA . PHE A 1 98 ? -0.380 5.566 -6.271 1.00 90.06 98 PHE A CA 1
ATOM 774 C C . PHE A 1 98 ? 1.010 5.087 -6.669 1.00 90.06 98 PHE A C 1
ATOM 776 O O . PHE A 1 98 ? 1.610 4.283 -5.958 1.00 90.06 98 PHE A O 1
ATOM 783 N N . HIS A 1 99 ? 1.531 5.607 -7.776 1.00 88.06 99 HIS A N 1
ATOM 784 C CA . HIS A 1 99 ? 2.932 5.404 -8.114 1.00 88.06 99 HIS A CA 1
ATOM 785 C C . HIS A 1 99 ? 3.824 6.224 -7.171 1.00 88.06 99 HIS A C 1
ATOM 787 O O . HIS A 1 99 ? 3.525 7.387 -6.880 1.00 88.06 99 HIS A O 1
ATOM 793 N N . ASP A 1 100 ? 4.899 5.621 -6.674 1.00 83.88 100 ASP A N 1
ATOM 794 C CA . ASP A 1 100 ? 5.856 6.295 -5.807 1.00 83.88 100 ASP A CA 1
ATOM 795 C C . ASP A 1 100 ? 6.907 7.054 -6.629 1.00 83.88 100 ASP A C 1
ATOM 797 O O . ASP A 1 100 ? 7.856 6.483 -7.163 1.00 83.88 100 ASP A O 1
ATOM 801 N N . ASN A 1 101 ? 6.765 8.378 -6.699 1.00 75.88 101 ASN A N 1
ATOM 802 C CA . ASN A 1 101 ? 7.740 9.246 -7.366 1.00 75.88 101 ASN A CA 1
ATOM 803 C C . ASN A 1 101 ? 8.948 9.590 -6.477 1.00 75.88 101 ASN A C 1
ATOM 805 O O . ASN A 1 101 ? 9.877 10.253 -6.944 1.00 75.88 101 ASN A O 1
ATOM 809 N N . SER A 1 102 ? 8.967 9.157 -5.212 1.00 71.81 102 SER A N 1
ATOM 810 C CA . SER A 1 102 ? 9.976 9.587 -4.235 1.00 71.81 102 SER A CA 1
ATOM 811 C C . SER A 1 102 ? 11.393 9.161 -4.628 1.00 71.81 102 SER A C 1
ATOM 813 O O . SER A 1 102 ? 12.350 9.873 -4.332 1.00 71.81 102 SER A O 1
ATOM 815 N N . PHE A 1 103 ? 11.536 8.041 -5.348 1.00 67.56 103 PHE A N 1
ATOM 816 C CA . PHE A 1 103 ? 12.833 7.581 -5.851 1.00 67.56 103 PHE A CA 1
ATOM 817 C C . PHE A 1 103 ? 13.456 8.569 -6.849 1.00 67.56 103 PHE A C 1
ATOM 819 O O . PHE A 1 103 ? 14.625 8.932 -6.719 1.00 67.56 103 PHE A O 1
ATOM 826 N N . ARG A 1 104 ? 12.665 9.062 -7.813 1.00 69.75 104 ARG A N 1
ATOM 827 C CA . ARG A 1 104 ? 13.125 10.038 -8.814 1.00 69.75 104 ARG A CA 1
ATOM 828 C C . ARG A 1 104 ? 13.584 11.344 -8.172 1.00 69.75 104 ARG A C 1
ATOM 8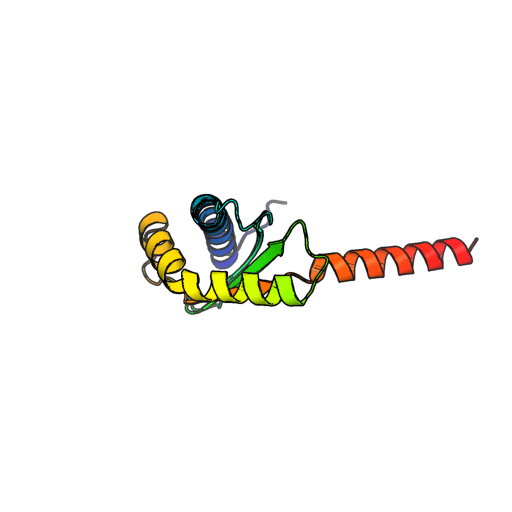30 O O . ARG A 1 104 ? 14.623 11.881 -8.549 1.00 69.75 104 ARG A O 1
ATOM 837 N N . GLU A 1 105 ? 12.818 11.843 -7.207 1.00 70.38 105 GLU A N 1
ATOM 838 C CA . GLU A 1 105 ? 13.167 13.077 -6.500 1.00 70.38 105 GLU A CA 1
ATOM 839 C C . GLU A 1 105 ? 14.416 12.898 -5.628 1.00 70.38 105 GLU A C 1
ATOM 841 O O . GLU A 1 105 ? 15.274 13.778 -5.608 1.00 70.38 105 GLU A O 1
ATOM 846 N N . GLY A 1 106 ? 14.586 11.736 -4.985 1.00 71.38 106 GLY A N 1
ATOM 847 C CA . GLY A 1 106 ? 15.800 11.414 -4.232 1.00 71.38 106 GLY A CA 1
ATOM 848 C C . GLY A 1 106 ? 17.060 11.467 -5.099 1.00 71.38 106 GLY A C 1
ATOM 849 O O . GLY A 1 106 ? 18.019 12.151 -4.750 1.00 71.38 106 GLY A O 1
ATOM 850 N N . VAL A 1 107 ? 17.027 10.823 -6.271 1.00 75.94 107 VAL A N 1
ATOM 851 C CA . VAL A 1 107 ? 18.136 10.842 -7.240 1.00 75.94 107 VAL A CA 1
ATOM 852 C C . VAL A 1 107 ? 18.436 12.268 -7.710 1.00 75.94 107 VAL A C 1
ATOM 854 O O . VAL A 1 107 ? 19.594 12.682 -7.729 1.00 75.94 107 VAL A O 1
ATOM 857 N N . ARG A 1 108 ? 17.403 13.060 -8.024 1.00 76.00 108 ARG A N 1
ATOM 858 C CA . ARG A 1 108 ? 17.560 14.464 -8.428 1.00 76.00 108 ARG A CA 1
ATOM 859 C C . ARG A 1 108 ? 18.257 15.300 -7.353 1.00 76.00 108 ARG A C 1
ATOM 861 O O . ARG A 1 108 ? 19.173 16.052 -7.677 1.00 76.00 108 ARG A O 1
ATOM 868 N N . ILE A 1 109 ? 17.833 15.176 -6.095 1.00 78.81 109 ILE A N 1
ATOM 869 C CA . ILE A 1 109 ? 18.437 15.909 -4.976 1.00 78.81 109 ILE A CA 1
ATOM 870 C C . ILE A 1 109 ? 19.888 15.471 -4.781 1.00 78.81 109 ILE A C 1
ATOM 872 O O . ILE A 1 109 ? 20.758 16.330 -4.671 1.00 78.81 109 ILE A O 1
ATOM 876 N N . SER A 1 110 ? 20.174 14.165 -4.803 1.00 78.38 110 SER A N 1
ATOM 877 C CA . SER A 1 110 ? 21.546 13.657 -4.707 1.00 78.38 110 SER A CA 1
ATOM 878 C C . SER A 1 110 ? 22.444 14.219 -5.808 1.00 78.38 110 SER A C 1
ATOM 880 O O . SER A 1 110 ? 23.530 14.695 -5.499 1.00 78.38 110 SER A O 1
ATOM 882 N N . HIS A 1 111 ? 21.982 14.257 -7.062 1.00 81.75 111 HIS A N 1
ATOM 883 C CA . HIS A 1 111 ? 22.745 14.862 -8.158 1.00 81.75 111 HIS A CA 1
ATOM 884 C C . HIS A 1 111 ? 22.997 16.359 -7.955 1.00 81.75 111 HIS A C 1
ATOM 886 O O . HIS A 1 111 ? 24.107 16.822 -8.198 1.00 81.75 111 HIS A O 1
ATOM 892 N N . LEU A 1 112 ? 22.001 17.118 -7.488 1.00 81.56 112 LEU A N 1
ATOM 893 C CA . LEU A 1 112 ? 22.175 18.544 -7.193 1.00 81.56 112 LEU A CA 1
ATOM 894 C C . LEU A 1 112 ? 23.195 18.769 -6.070 1.00 81.56 112 LEU A C 1
ATOM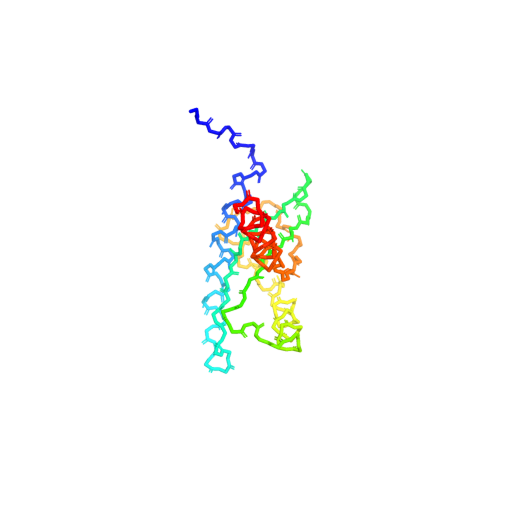 896 O O . LEU A 1 112 ? 24.039 19.649 -6.193 1.00 81.56 112 LEU A O 1
ATOM 900 N N . VAL A 1 113 ? 23.152 17.956 -5.011 1.00 83.56 113 VAL A N 1
ATOM 901 C CA . VAL A 1 113 ? 24.112 18.025 -3.899 1.00 83.56 113 VAL A CA 1
ATOM 902 C C . VAL A 1 113 ? 25.525 17.684 -4.372 1.00 83.56 113 VAL A C 1
ATOM 904 O O . VAL A 1 113 ? 26.452 18.427 -4.070 1.00 83.56 113 VAL A O 1
ATOM 907 N N . THR A 1 114 ? 25.698 16.608 -5.147 1.00 84.31 114 THR A N 1
ATOM 908 C CA . THR A 1 114 ? 27.006 16.235 -5.708 1.00 84.31 114 THR A CA 1
ATOM 909 C C . THR A 1 114 ? 27.563 17.330 -6.611 1.00 84.31 114 THR A C 1
ATOM 911 O O . THR A 1 114 ? 28.733 17.669 -6.480 1.00 84.31 114 THR A O 1
ATOM 914 N N . ASN A 1 115 ? 26.731 17.926 -7.471 1.00 79.81 115 ASN A N 1
ATOM 915 C CA . ASN A 1 115 ? 27.162 19.006 -8.355 1.00 79.81 115 ASN A CA 1
ATOM 916 C C . ASN A 1 115 ? 27.648 20.232 -7.574 1.00 79.81 115 ASN A C 1
ATOM 918 O O . ASN A 1 115 ? 28.659 20.802 -7.957 1.00 79.81 115 ASN A O 1
ATOM 922 N N . ILE A 1 116 ? 26.965 20.611 -6.486 1.00 79.44 116 ILE A N 1
ATOM 923 C CA . ILE A 1 116 ? 27.368 21.750 -5.643 1.00 79.44 116 ILE A CA 1
ATOM 924 C C . ILE A 1 116 ? 28.717 21.476 -4.971 1.00 79.44 116 ILE A C 1
ATOM 926 O O . ILE A 1 116 ? 29.607 22.314 -5.054 1.00 79.44 116 ILE A O 1
ATOM 930 N N . ILE A 1 117 ? 28.888 20.291 -4.371 1.00 80.56 1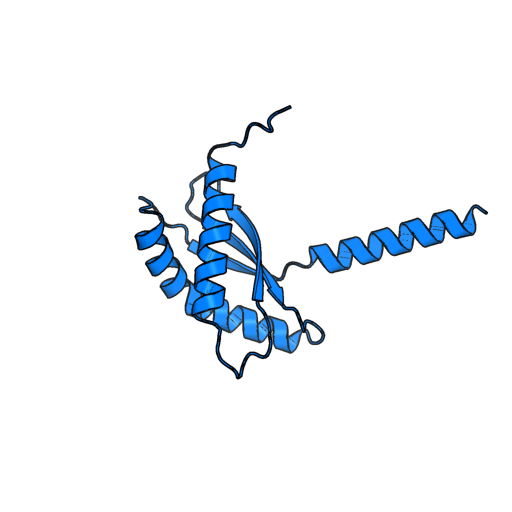17 ILE A N 1
ATOM 931 C CA . ILE A 1 117 ? 30.147 19.892 -3.715 1.00 80.56 117 ILE A CA 1
ATOM 932 C C . ILE A 1 117 ? 31.314 19.916 -4.710 1.00 80.56 117 ILE A C 1
ATOM 934 O O . ILE A 1 117 ? 32.409 20.330 -4.359 1.00 80.56 117 ILE A O 1
ATOM 938 N N . GLN A 1 118 ? 31.074 19.499 -5.953 1.00 71.25 118 GLN A N 1
ATOM 939 C CA . GLN A 1 118 ? 32.099 19.440 -6.993 1.00 71.25 118 GLN A CA 1
ATOM 940 C C . GLN A 1 118 ? 32.457 20.813 -7.588 1.00 71.25 118 GLN A C 1
ATOM 942 O O . GLN A 1 118 ? 33.490 20.935 -8.232 1.00 71.25 118 GLN A O 1
ATOM 947 N N . SER A 1 119 ? 31.606 21.828 -7.413 1.00 67.06 119 SER A N 1
ATOM 948 C CA . SER A 1 119 ? 31.874 23.213 -7.831 1.00 67.06 119 SER A CA 1
ATOM 949 C C . SER A 1 119 ? 32.456 24.106 -6.726 1.00 67.06 119 SER A C 1
ATOM 951 O O . SER A 1 119 ? 32.851 25.230 -7.029 1.00 67.06 119 SER A O 1
ATOM 953 N N . ASP A 1 120 ? 32.490 23.622 -5.479 1.00 59.28 120 ASP A N 1
ATOM 954 C CA . ASP A 1 120 ? 33.139 24.287 -4.336 1.00 59.28 120 ASP A CA 1
ATOM 955 C C . ASP A 1 120 ? 34.605 23.824 -4.121 1.00 59.28 120 ASP A C 1
ATOM 957 O O . ASP A 1 120 ? 35.311 24.421 -3.304 1.00 59.28 120 ASP A O 1
ATOM 961 N N . GLU A 1 121 ? 35.072 22.802 -4.856 1.00 50.38 121 GLU A N 1
ATOM 962 C CA . GLU A 1 121 ? 36.502 22.467 -5.052 1.00 50.38 121 GLU A CA 1
ATOM 963 C C . GLU A 1 121 ? 37.051 23.081 -6.349 1.00 50.38 121 GLU A C 1
ATOM 965 O O . GLU A 1 121 ? 38.208 23.564 -6.320 1.00 50.38 121 GLU A O 1
#

Sequence (121 aa):
MAKEFTRLQRVAQAMQKEIAIIVQSEMNDPRLDKIITVSGVTLSRDFSYAKVFVTFLNDKDEVSQSESLRILSGAAGYIRSVLSQTMRLRITPRLSFFHDNSFREGVRISHLVTNIIQSDE

pLDDT: mean 81.29, std 12.16, range [45.06, 95.19]

Foldseek 3Di:
DPDPDDPQNVVFVVLQVLLLVVCQVPVPDPVCPWNKHFPTWHADPVRQAIETEIETPPPPDPVVVVVVQVVVLVCQVVSQVVCCVVVVDPHRHRYHYDYDCVVVVVVVVVVVVVVVVVVVD

Nearest PDB structures (foldseek):
  7afq-assembly1_V  TM=9.299E-01  e=2.183E-11  Escherichia coli O26:H11
  1jos-assembly1_A  TM=9.440E-01  e=2.240E-10  Haemophilus influenzae
  7nav-assembly1_V  TM=8.880E-01  e=2.734E-10  Escherichia coli K-12
  1kkg-assembly1_A  TM=6.997E-01  e=2.734E-10  Escherichia coli
  7pnv-assembly1_a  TM=5.911E-01  e=5.887E-06  Mus musculus

Secondary structure (DSSP, 8-state):
------HHHHHHHHHHHHHHHHHHHH---TT----EEEEEEEE-TTSSEEEEEEEETT---HHHHHHHHHHHHHHHHHHHHHHHHHH--SSPPEEEEEE--HHHHHHHHHHHHHHHHHH--